Protein AF-A0A528N5V7-F1 (afdb_monomer_lite)

Structure (mmCIF, N/CA/C/O backbone):
data_AF-A0A528N5V7-F1
#
_entry.id   AF-A0A528N5V7-F1
#
loop_
_atom_site.group_PDB
_atom_site.id
_atom_site.type_symbol
_atom_site.label_atom_id
_atom_site.label_alt_id
_atom_site.label_comp_id
_atom_site.label_asym_id
_atom_site.label_entity_id
_atom_site.label_seq_id
_atom_site.pdbx_PDB_ins_code
_atom_site.Cartn_x
_atom_site.Cartn_y
_atom_site.Cartn_z
_atom_site.occupancy
_atom_site.B_iso_or_equiv
_atom_site.auth_seq_id
_atom_site.auth_comp_id
_atom_site.auth_asym_id
_atom_site.auth_atom_id
_atom_site.pdbx_PDB_model_num
ATOM 1 N N . MET A 1 1 ? 36.084 26.551 -28.749 1.00 45.34 1 MET A N 1
ATOM 2 C CA . MET A 1 1 ? 35.728 25.981 -30.065 1.00 45.34 1 MET A CA 1
ATOM 3 C C . MET A 1 1 ? 34.464 25.150 -29.878 1.00 45.34 1 MET A C 1
ATOM 5 O O . MET A 1 1 ? 34.555 23.994 -29.495 1.00 45.34 1 MET A O 1
ATOM 9 N N . SER A 1 2 ? 33.291 25.784 -29.982 1.00 51.06 2 SER A N 1
ATOM 10 C CA . SER A 1 2 ? 31.999 25.106 -29.808 1.00 51.06 2 SER A CA 1
ATOM 11 C C . SER A 1 2 ? 31.729 24.294 -31.070 1.00 51.06 2 SER A C 1
ATOM 13 O O . SER A 1 2 ? 31.568 24.873 -32.143 1.00 51.06 2 SER A O 1
ATOM 15 N N . ALA A 1 3 ? 31.775 22.966 -30.973 1.00 58.41 3 ALA A N 1
ATOM 16 C CA . ALA A 1 3 ? 31.352 22.112 -32.071 1.00 58.41 3 ALA A CA 1
ATOM 17 C C . ALA A 1 3 ? 29.861 22.379 -32.308 1.00 58.41 3 ALA A C 1
ATOM 19 O O . ALA A 1 3 ? 29.036 22.099 -31.438 1.00 58.41 3 ALA A O 1
ATOM 20 N N . ALA A 1 4 ? 29.523 22.966 -33.457 1.00 60.94 4 ALA A N 1
ATOM 21 C CA . ALA A 1 4 ? 28.140 23.147 -33.864 1.00 60.94 4 ALA A CA 1
ATOM 22 C C . ALA A 1 4 ? 27.445 21.781 -33.811 1.00 60.94 4 ALA A C 1
ATOM 24 O O . ALA A 1 4 ? 27.847 20.848 -34.509 1.00 60.94 4 ALA A O 1
ATOM 25 N N . VAL A 1 5 ? 26.436 21.644 -32.948 1.00 67.94 5 VAL A N 1
ATOM 26 C CA . VAL A 1 5 ? 25.594 20.448 -32.896 1.00 67.94 5 VAL A CA 1
ATOM 27 C C . VAL A 1 5 ? 24.924 20.336 -34.260 1.00 67.94 5 VAL A C 1
ATOM 29 O O . VAL A 1 5 ? 24.005 21.091 -34.571 1.00 67.94 5 VAL A O 1
ATOM 32 N N . LYS A 1 6 ? 25.430 19.438 -35.110 1.00 72.94 6 LYS A N 1
ATOM 33 C CA . LYS A 1 6 ? 24.828 19.152 -36.410 1.00 72.94 6 LYS A CA 1
ATOM 34 C C . LYS A 1 6 ? 23.397 18.684 -36.148 1.00 72.94 6 LYS A C 1
ATOM 36 O O . LYS A 1 6 ? 23.203 17.696 -35.436 1.00 72.94 6 LYS A O 1
ATOM 41 N N . ALA A 1 7 ? 22.413 19.410 -36.678 1.00 75.44 7 ALA A N 1
ATOM 42 C CA . ALA A 1 7 ? 21.025 18.971 -36.638 1.00 75.44 7 ALA A CA 1
ATOM 43 C C . ALA A 1 7 ? 20.957 17.570 -37.266 1.00 75.44 7 ALA A C 1
ATOM 45 O O . ALA A 1 7 ? 21.454 17.371 -38.378 1.00 75.44 7 ALA A O 1
ATOM 46 N N . ARG A 1 8 ? 20.436 16.590 -36.519 1.00 80.62 8 ARG A N 1
ATOM 47 C CA . ARG A 1 8 ? 20.290 15.218 -37.021 1.00 80.62 8 ARG A CA 1
ATOM 48 C C . ARG A 1 8 ? 19.249 15.201 -38.132 1.00 80.62 8 ARG A C 1
ATOM 50 O O . ARG A 1 8 ? 18.329 16.014 -38.158 1.00 80.62 8 ARG A O 1
ATOM 57 N N . SER A 1 9 ? 19.401 14.275 -39.061 1.00 86.56 9 SER A N 1
ATOM 58 C CA . SER A 1 9 ? 18.370 13.980 -40.048 1.00 86.56 9 SER A CA 1
ATOM 59 C C . SER A 1 9 ? 17.147 13.332 -39.375 1.00 86.56 9 SER A C 1
ATOM 61 O O . SER A 1 9 ? 17.284 12.697 -38.324 1.00 86.56 9 SER A O 1
ATOM 63 N N . PRO A 1 10 ? 15.943 13.447 -39.965 1.00 87.44 10 PRO A N 1
ATOM 64 C CA . PRO A 1 10 ? 14.741 12.775 -39.463 1.00 87.44 10 PRO A CA 1
ATOM 65 C C . PRO A 1 10 ? 14.923 11.265 -39.237 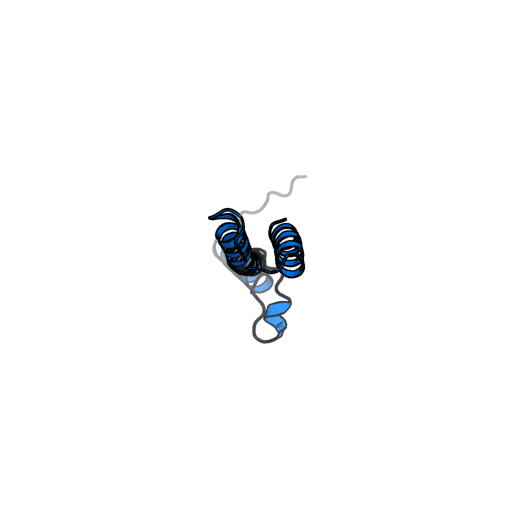1.00 87.44 10 PRO A C 1
ATOM 67 O O . PRO A 1 10 ? 14.393 10.721 -38.271 1.00 87.44 10 PRO A O 1
ATOM 70 N N . GLU A 1 11 ? 15.711 10.600 -40.085 1.00 89.19 11 GLU A N 1
ATOM 71 C CA . GLU A 1 11 ? 16.029 9.172 -39.962 1.00 89.19 11 GLU A CA 1
ATOM 72 C C . GLU A 1 11 ? 16.920 8.877 -38.745 1.00 89.19 11 GLU A C 1
ATOM 74 O O . GLU A 1 11 ? 16.662 7.943 -37.987 1.00 89.19 11 GLU A O 1
ATOM 79 N N . GLU A 1 12 ? 17.932 9.712 -38.488 1.00 89.38 12 GLU A N 1
ATOM 80 C CA . GLU A 1 12 ? 18.789 9.580 -37.302 1.00 89.38 12 GLU A CA 1
ATOM 81 C C . GLU A 1 12 ? 18.009 9.811 -35.999 1.00 89.38 12 GLU A C 1
ATOM 83 O O . GLU A 1 12 ? 18.298 9.158 -34.994 1.00 89.38 12 GLU A O 1
ATOM 88 N N . TYR A 1 13 ? 17.014 10.708 -36.006 1.00 88.25 13 TYR A N 1
ATOM 89 C CA . TYR A 1 13 ? 16.119 10.900 -34.862 1.00 88.25 13 TYR A CA 1
ATOM 90 C C . TYR A 1 13 ? 15.269 9.657 -34.589 1.00 88.25 13 TYR A C 1
ATOM 92 O O . TYR A 1 13 ? 15.238 9.194 -33.449 1.00 88.25 13 TYR A O 1
ATOM 100 N N . LYS A 1 14 ? 14.645 9.075 -35.621 1.00 92.06 14 LYS A N 1
ATOM 101 C CA . LYS A 1 14 ? 13.861 7.836 -35.485 1.00 92.06 14 LYS A CA 1
ATOM 102 C C . LYS A 1 14 ? 14.711 6.676 -34.972 1.00 92.06 14 LYS A C 1
ATOM 104 O O . LYS A 1 14 ? 14.336 6.027 -34.002 1.00 92.06 14 LYS A O 1
ATOM 109 N N . ALA A 1 15 ? 15.897 6.465 -35.545 1.00 91.50 15 ALA A N 1
ATOM 110 C CA . ALA A 1 15 ? 16.795 5.391 -35.120 1.00 91.50 15 ALA A CA 1
ATOM 111 C C . ALA A 1 15 ? 17.240 5.542 -33.653 1.00 91.50 15 ALA A C 1
ATOM 113 O O . ALA A 1 15 ? 17.423 4.564 -32.926 1.00 91.50 15 ALA A O 1
ATOM 114 N N . GLN A 1 16 ? 17.421 6.776 -33.180 1.00 90.88 16 GLN A N 1
ATOM 115 C CA . GLN A 1 16 ? 17.734 7.034 -31.775 1.00 90.88 16 GLN A CA 1
ATOM 116 C C . GLN A 1 16 ? 16.542 6.819 -30.860 1.00 90.88 16 GLN A C 1
ATOM 118 O O . GLN A 1 16 ? 16.714 6.253 -29.782 1.00 90.88 16 GLN A O 1
ATOM 123 N N . GLU A 1 17 ? 15.358 7.245 -31.283 1.00 90.62 17 GLU A N 1
ATOM 124 C CA . GLU A 1 17 ? 14.118 6.994 -30.563 1.00 90.62 17 GLU A CA 1
ATOM 125 C C . GLU A 1 17 ? 13.882 5.489 -30.386 1.00 90.62 17 GLU A C 1
ATOM 127 O O . GLU A 1 17 ? 13.626 5.037 -29.272 1.00 90.62 17 GLU A O 1
ATOM 132 N N . GLU A 1 18 ? 14.055 4.697 -31.444 1.00 92.75 18 GLU A N 1
ATOM 133 C CA . GLU A 1 18 ? 13.946 3.237 -31.393 1.00 92.75 18 GLU A CA 1
ATOM 134 C C . GLU A 1 18 ? 14.965 2.618 -30.432 1.00 92.75 18 GLU A C 1
ATOM 136 O O . GLU A 1 18 ? 14.603 1.785 -29.600 1.00 92.75 18 GLU A O 1
ATOM 141 N N . ARG A 1 19 ? 16.228 3.067 -30.473 1.00 91.38 19 ARG A N 1
ATOM 142 C CA . ARG A 1 19 ? 17.259 2.610 -29.528 1.00 91.38 19 ARG A CA 1
ATOM 143 C C . ARG A 1 19 ? 16.900 2.934 -28.081 1.00 91.38 19 ARG A C 1
ATOM 145 O O . ARG A 1 19 ? 17.088 2.087 -27.212 1.00 91.38 19 ARG A O 1
ATOM 152 N N . LEU A 1 20 ? 16.390 4.137 -27.815 1.00 90.50 20 LEU A N 1
ATOM 153 C CA . LEU A 1 20 ? 15.946 4.525 -26.476 1.00 90.50 20 LEU A CA 1
ATOM 154 C C . LEU A 1 20 ? 14.767 3.654 -26.028 1.00 90.50 20 LEU A C 1
ATOM 156 O O . LEU A 1 20 ? 14.808 3.096 -24.936 1.00 90.50 20 LEU A O 1
ATOM 160 N N . ARG A 1 21 ? 13.760 3.462 -26.886 1.00 88.25 21 ARG A N 1
ATOM 161 C CA . ARG A 1 21 ? 12.606 2.598 -26.597 1.00 88.25 21 ARG A CA 1
ATOM 162 C C . ARG A 1 21 ? 13.018 1.149 -26.329 1.00 88.25 21 ARG A C 1
ATOM 164 O O . ARG A 1 21 ? 12.462 0.537 -25.428 1.00 88.25 21 ARG A O 1
ATOM 171 N N . ALA A 1 22 ? 13.998 0.615 -27.059 1.00 88.31 22 ALA A N 1
ATOM 172 C CA . ALA A 1 22 ? 14.494 -0.746 -26.861 1.00 88.31 22 ALA A CA 1
ATOM 173 C C . ALA A 1 22 ? 15.221 -0.921 -25.516 1.00 88.31 22 ALA A C 1
ATOM 175 O O . ALA A 1 22 ? 15.037 -1.934 -24.848 1.00 88.31 22 ALA A O 1
ATOM 176 N N . VAL A 1 23 ? 16.017 0.070 -25.096 1.00 86.69 23 VAL A N 1
ATOM 177 C CA . VAL A 1 23 ? 16.724 0.044 -23.800 1.00 86.69 23 VAL A CA 1
ATOM 178 C C . VAL A 1 23 ? 15.752 0.161 -22.624 1.00 86.69 23 VAL A C 1
ATOM 180 O O . VAL A 1 23 ? 15.949 -0.490 -21.602 1.00 86.69 23 VAL A O 1
ATOM 183 N N . TRP A 1 24 ? 14.693 0.959 -22.777 1.00 85.12 24 TRP A N 1
ATOM 184 C CA . TRP A 1 24 ? 13.652 1.160 -21.762 1.00 85.12 24 TRP A CA 1
ATOM 185 C C . TRP A 1 24 ? 12.458 0.206 -21.905 1.00 85.12 24 TRP A C 1
ATOM 187 O O . TRP A 1 24 ? 11.434 0.389 -21.242 1.00 85.12 24 TRP A O 1
ATOM 197 N N . ALA A 1 25 ? 12.564 -0.803 -22.770 1.00 86.50 25 ALA A N 1
ATOM 198 C CA . ALA A 1 25 ? 11.517 -1.794 -22.940 1.00 86.50 25 ALA A CA 1
ATOM 199 C C . ALA A 1 25 ? 11.357 -2.612 -21.654 1.00 86.50 25 ALA A C 1
ATOM 201 O O . ALA A 1 25 ? 12.331 -3.041 -21.032 1.00 86.50 25 ALA A O 1
ATOM 202 N N . ASN A 1 26 ? 10.107 -2.845 -21.258 1.00 87.31 26 ASN A N 1
ATOM 203 C CA . ASN A 1 26 ? 9.837 -3.592 -20.041 1.00 87.31 26 ASN A CA 1
ATOM 204 C C . ASN A 1 26 ? 10.194 -5.074 -20.231 1.00 87.31 26 ASN A C 1
ATOM 206 O O . ASN A 1 26 ? 9.826 -5.667 -21.251 1.00 87.31 26 ASN A O 1
ATOM 210 N N . PRO A 1 27 ? 10.870 -5.696 -19.252 1.00 88.69 27 PRO A N 1
ATOM 211 C CA . PRO A 1 27 ? 11.177 -7.114 -19.309 1.00 88.69 27 PRO A CA 1
ATOM 212 C C . PRO A 1 27 ? 9.896 -7.958 -19.239 1.00 88.69 27 PRO A C 1
ATOM 214 O O . PRO A 1 27 ? 8.961 -7.648 -18.501 1.00 88.69 27 PRO A O 1
ATOM 217 N N . THR A 1 28 ? 9.860 -9.050 -20.000 1.00 88.75 28 THR A N 1
ATOM 218 C CA . THR A 1 28 ? 8.723 -9.979 -20.067 1.00 88.75 28 THR A CA 1
ATOM 219 C C . THR A 1 28 ? 9.028 -11.305 -19.364 1.00 88.75 28 THR A C 1
ATOM 221 O O . THR A 1 28 ? 10.178 -11.622 -19.044 1.00 88.75 28 THR A O 1
ATOM 224 N N . GLY A 1 29 ? 7.989 -12.110 -19.121 1.00 91.12 29 GLY A N 1
ATOM 225 C CA . GLY A 1 29 ? 8.117 -13.395 -18.430 1.00 91.12 29 GLY A CA 1
ATOM 226 C C . GLY A 1 29 ? 8.520 -13.216 -16.966 1.00 91.12 29 GLY A C 1
ATOM 227 O O . GLY A 1 29 ? 8.057 -12.297 -16.297 1.00 91.12 29 GLY A O 1
ATOM 228 N N . TRP A 1 30 ? 9.413 -14.070 -16.462 1.00 91.25 30 TRP A N 1
ATOM 229 C CA . TRP A 1 30 ? 9.841 -14.022 -15.057 1.00 91.25 30 TRP A CA 1
ATOM 230 C C . TRP A 1 30 ? 10.585 -12.724 -14.692 1.00 91.25 30 TRP A C 1
ATOM 232 O O . TRP A 1 30 ? 10.521 -12.273 -13.551 1.00 91.25 30 TRP A O 1
ATOM 242 N N . ARG A 1 31 ? 11.253 -12.097 -15.672 1.00 90.06 31 ARG A N 1
ATOM 243 C CA . ARG A 1 31 ? 12.016 -10.851 -15.493 1.00 90.06 31 ARG A CA 1
ATOM 244 C C . ARG A 1 31 ? 11.123 -9.625 -15.316 1.00 90.06 31 ARG A C 1
ATOM 246 O O . ARG A 1 31 ? 11.637 -8.554 -15.028 1.00 90.06 31 ARG A O 1
ATOM 253 N N . TYR A 1 32 ? 9.806 -9.757 -15.464 1.00 90.31 32 TYR A N 1
ATOM 254 C CA . TYR A 1 32 ? 8.857 -8.672 -15.215 1.00 90.31 32 TYR A CA 1
ATOM 255 C C . TYR A 1 32 ? 9.073 -8.004 -13.849 1.00 90.31 32 TYR A C 1
ATOM 257 O O . TYR A 1 32 ? 9.101 -6.780 -13.751 1.00 90.31 32 TYR A O 1
ATOM 265 N N . TRP A 1 33 ? 9.335 -8.803 -12.814 1.00 89.19 33 TRP A N 1
ATOM 266 C CA . TRP A 1 33 ? 9.581 -8.322 -11.452 1.00 89.19 33 TRP A CA 1
ATOM 267 C C . TRP A 1 33 ? 10.879 -7.525 -11.294 1.00 89.19 33 TRP A C 1
ATOM 269 O O . TRP A 1 33 ? 11.051 -6.829 -10.300 1.00 89.19 33 TRP A O 1
ATOM 279 N N . THR A 1 34 ? 11.786 -7.589 -12.272 1.00 90.44 34 THR A N 1
ATOM 280 C CA . THR A 1 34 ? 13.019 -6.791 -12.296 1.00 90.44 34 THR A CA 1
ATOM 281 C C . THR A 1 34 ? 12.851 -5.498 -13.097 1.00 90.44 34 THR A C 1
ATOM 283 O O . THR A 1 34 ? 13.846 -4.906 -13.514 1.00 90.44 34 THR A O 1
ATOM 286 N N . SER A 1 35 ? 11.615 -5.092 -13.405 1.00 90.38 35 SER A N 1
ATOM 287 C CA . SER A 1 35 ? 11.346 -3.849 -14.122 1.00 90.38 35 SER A CA 1
ATOM 288 C C . SER A 1 35 ? 11.784 -2.634 -13.308 1.00 90.38 35 SER A C 1
ATOM 290 O O . SER A 1 35 ? 11.476 -2.517 -12.125 1.00 90.38 35 SER A O 1
ATOM 292 N N . VAL A 1 36 ? 12.488 -1.714 -13.967 1.00 89.81 36 VAL A N 1
ATOM 293 C CA . VAL A 1 36 ? 12.940 -0.433 -13.395 1.00 89.81 36 VAL A CA 1
ATOM 294 C C . VAL A 1 36 ? 12.091 0.746 -13.877 1.00 89.81 36 VAL A C 1
ATOM 296 O O . VAL A 1 36 ? 12.379 1.899 -13.565 1.00 89.81 36 VAL A O 1
ATOM 299 N N . ASN A 1 37 ? 11.052 0.473 -14.669 1.00 90.38 37 ASN A N 1
ATOM 300 C CA . ASN A 1 37 ? 10.186 1.501 -15.221 1.00 90.38 37 ASN A CA 1
ATOM 301 C C . ASN A 1 37 ? 9.263 2.058 -14.127 1.00 90.38 37 ASN A C 1
ATOM 303 O O . ASN A 1 37 ? 8.429 1.338 -13.571 1.00 90.38 37 ASN A O 1
ATOM 307 N N . ASN A 1 38 ? 9.377 3.358 -13.854 1.00 91.25 38 ASN A N 1
ATOM 308 C CA . ASN A 1 38 ? 8.605 4.056 -12.827 1.00 91.25 38 ASN A CA 1
ATOM 309 C C . ASN A 1 38 ? 7.089 3.981 -13.057 1.00 91.25 38 ASN A C 1
ATOM 311 O O . ASN A 1 38 ? 6.332 4.026 -12.093 1.00 91.25 38 ASN A O 1
ATOM 315 N N . TYR A 1 39 ? 6.639 3.829 -14.304 1.00 91.31 39 TYR A N 1
ATOM 316 C CA . TYR A 1 39 ? 5.225 3.620 -14.604 1.00 91.31 39 TYR A CA 1
ATOM 317 C C . TYR A 1 39 ? 4.725 2.267 -14.076 1.00 91.31 39 TYR A C 1
ATOM 319 O O . TYR A 1 39 ? 3.694 2.206 -13.413 1.00 91.31 39 TYR A O 1
ATOM 327 N N . GLN A 1 40 ? 5.470 1.180 -14.315 1.00 91.69 40 GLN A N 1
ATOM 328 C CA . GLN A 1 40 ? 5.097 -0.150 -13.814 1.00 91.69 40 GLN A CA 1
ATOM 329 C C . GLN A 1 40 ? 5.198 -0.234 -12.294 1.00 91.69 40 GLN A C 1
ATOM 331 O O . GLN A 1 40 ? 4.268 -0.709 -11.650 1.00 91.69 40 GLN A O 1
ATOM 336 N N . ILE A 1 41 ? 6.289 0.282 -11.725 1.00 93.50 41 ILE A N 1
ATOM 337 C CA . ILE A 1 41 ? 6.471 0.332 -10.272 1.00 93.50 41 ILE A CA 1
ATOM 338 C C . ILE A 1 41 ? 5.347 1.161 -9.639 1.00 93.50 41 ILE A C 1
ATOM 340 O O . ILE A 1 41 ? 4.730 0.723 -8.672 1.00 93.50 41 ILE A O 1
ATOM 344 N N . GLY A 1 42 ? 5.011 2.314 -10.224 1.00 95.94 42 GLY A N 1
ATOM 345 C CA . GLY A 1 42 ? 3.896 3.145 -9.776 1.00 95.94 42 GLY A CA 1
ATOM 346 C C . GLY A 1 42 ? 2.561 2.399 -9.780 1.00 95.94 42 GLY A C 1
ATOM 347 O O . GLY A 1 42 ? 1.808 2.502 -8.816 1.00 95.94 42 GLY A O 1
ATOM 348 N N . LEU A 1 43 ? 2.289 1.586 -10.807 1.00 95.81 43 LEU A N 1
ATOM 349 C CA . LEU A 1 43 ? 1.098 0.733 -10.838 1.00 95.81 43 LEU A CA 1
ATOM 350 C C . LEU A 1 43 ? 1.112 -0.336 -9.741 1.00 95.81 43 LEU A C 1
ATOM 352 O O . LEU A 1 43 ? 0.072 -0.568 -9.128 1.00 95.81 43 LEU A O 1
ATOM 356 N N . TRP A 1 44 ? 2.252 -0.972 -9.462 1.00 95.81 44 TRP A N 1
ATOM 357 C CA . TRP A 1 44 ? 2.360 -1.959 -8.380 1.00 95.81 44 TRP A CA 1
ATOM 358 C C . TRP A 1 44 ? 2.086 -1.332 -7.017 1.00 95.81 44 TRP A C 1
ATOM 360 O O . TRP A 1 44 ? 1.241 -1.832 -6.275 1.00 95.81 44 TRP A O 1
ATOM 370 N N . TYR A 1 45 ? 2.744 -0.210 -6.716 1.00 96.94 45 TYR A N 1
ATOM 371 C CA . TYR A 1 45 ? 2.539 0.521 -5.467 1.00 96.94 45 TYR A CA 1
ATOM 372 C C . TYR A 1 45 ? 1.110 1.046 -5.349 1.00 96.94 45 TYR A C 1
ATOM 374 O O . TYR A 1 45 ? 0.487 0.863 -4.310 1.00 96.94 45 TYR A O 1
ATOM 382 N N . GLY A 1 46 ? 0.561 1.635 -6.414 1.00 97.31 46 GLY A N 1
ATOM 383 C CA . GLY A 1 46 ? -0.819 2.120 -6.427 1.00 97.31 46 GLY A CA 1
ATOM 384 C C . GLY A 1 46 ? -1.833 0.999 -6.198 1.00 97.31 46 GLY A C 1
ATOM 385 O O . GLY A 1 46 ? -2.753 1.153 -5.398 1.00 97.31 46 GLY A O 1
ATOM 386 N N . SER A 1 47 ? -1.633 -0.157 -6.835 1.00 97.62 47 SER A N 1
ATOM 387 C CA . SER A 1 47 ? -2.503 -1.327 -6.657 1.00 97.62 47 SER A CA 1
ATOM 388 C C . SER A 1 47 ? -2.410 -1.893 -5.238 1.00 97.62 47 SER A C 1
ATOM 390 O O . SER A 1 47 ? -3.436 -2.183 -4.625 1.00 97.62 47 SER A O 1
ATOM 392 N N . ALA A 1 48 ? -1.196 -2.014 -4.691 1.00 96.62 48 ALA A N 1
ATOM 393 C CA . ALA A 1 48 ? -0.980 -2.477 -3.323 1.00 96.62 48 ALA A CA 1
ATOM 394 C C . ALA A 1 48 ? -1.592 -1.509 -2.299 1.00 96.62 48 ALA A C 1
ATOM 396 O O . ALA A 1 48 ? -2.347 -1.940 -1.430 1.00 96.62 48 ALA A O 1
ATOM 397 N N . ALA A 1 49 ? -1.339 -0.205 -2.438 1.00 97.25 49 ALA A N 1
ATOM 398 C CA . ALA A 1 49 ? -1.908 0.824 -1.574 1.00 97.25 49 ALA A CA 1
ATOM 399 C C . ALA A 1 49 ? -3.441 0.815 -1.619 1.00 97.25 49 ALA A C 1
ATOM 401 O O . ALA A 1 49 ? -4.083 0.894 -0.577 1.00 97.25 49 ALA A O 1
ATOM 402 N N . PHE A 1 50 ? -4.042 0.648 -2.801 1.00 97.69 50 PHE A N 1
ATOM 403 C CA . PHE A 1 50 ? -5.493 0.528 -2.931 1.00 97.69 50 PHE A CA 1
ATOM 404 C C . PHE A 1 50 ? -6.041 -0.734 -2.244 1.00 97.69 50 PHE A C 1
ATOM 406 O O . PHE A 1 50 ? -7.057 -0.668 -1.556 1.00 97.69 50 PHE A O 1
ATOM 413 N N . ALA A 1 51 ? -5.359 -1.877 -2.361 1.00 98.00 51 ALA A N 1
ATOM 414 C CA . ALA A 1 51 ? -5.758 -3.097 -1.660 1.00 98.00 51 ALA A CA 1
ATOM 415 C C . ALA A 1 51 ? -5.689 -2.932 -0.130 1.00 98.00 51 ALA A C 1
ATOM 417 O O . ALA A 1 51 ? -6.637 -3.286 0.576 1.00 98.00 51 ALA A O 1
ATOM 418 N N . PHE A 1 52 ? -4.607 -2.341 0.383 1.00 97.50 52 PHE A N 1
ATOM 419 C CA . PHE A 1 52 ? -4.451 -2.054 1.810 1.00 97.50 52 PHE A CA 1
ATOM 420 C C . PHE A 1 52 ? -5.4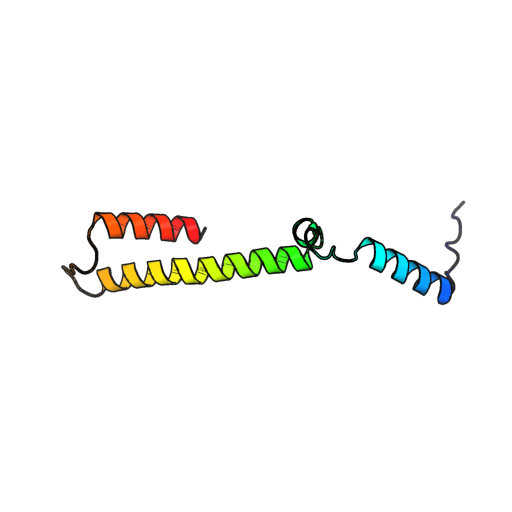27 -0.979 2.313 1.00 97.50 52 PHE A C 1
ATOM 422 O O . PHE A 1 52 ? -5.937 -1.110 3.424 1.00 97.50 52 PHE A O 1
ATOM 429 N N . MET A 1 53 ? -5.770 0.013 1.484 1.00 97.38 53 MET A N 1
ATOM 430 C CA . MET A 1 53 ? -6.843 0.983 1.740 1.00 97.38 53 MET A CA 1
ATOM 431 C C . MET A 1 53 ? -8.178 0.279 1.992 1.00 97.38 53 MET A C 1
ATOM 433 O O . MET A 1 53 ? -8.839 0.549 2.993 1.00 97.38 53 MET A O 1
ATOM 437 N N . LEU A 1 54 ? -8.566 -0.660 1.125 1.00 98.12 54 LEU A N 1
ATOM 438 C CA . LEU A 1 54 ? -9.804 -1.420 1.310 1.00 98.12 54 LEU A CA 1
ATOM 439 C C . LEU A 1 54 ? -9.750 -2.289 2.572 1.00 98.12 54 LEU A C 1
ATOM 441 O O . LEU A 1 54 ? -10.706 -2.303 3.346 1.00 98.12 54 LEU A O 1
ATOM 445 N N . PHE A 1 55 ? -8.628 -2.970 2.813 1.00 97.88 55 PHE A N 1
ATOM 446 C CA . PHE A 1 55 ? -8.440 -3.797 4.004 1.00 97.88 55 PHE A CA 1
ATOM 447 C C . PHE A 1 55 ? -8.557 -2.988 5.304 1.00 97.88 55 PHE A C 1
ATOM 449 O O . PHE A 1 55 ? -9.351 -3.327 6.182 1.00 97.88 55 PHE A O 1
ATOM 456 N N . ALA A 1 56 ? -7.823 -1.882 5.425 1.00 97.44 56 ALA A N 1
ATOM 457 C CA . ALA A 1 56 ? -7.904 -1.032 6.606 1.00 97.44 56 ALA A CA 1
ATOM 458 C C . ALA A 1 56 ? -9.254 -0.314 6.711 1.00 97.44 56 ALA A C 1
ATOM 460 O O . ALA A 1 56 ? -9.711 -0.058 7.823 1.00 97.44 56 ALA A O 1
ATOM 461 N N . GLY A 1 57 ? -9.912 -0.028 5.583 1.00 97.06 57 GLY A N 1
ATOM 462 C CA . GLY A 1 57 ? -11.286 0.462 5.542 1.00 97.06 57 GLY A CA 1
ATOM 463 C C . GLY A 1 57 ? -12.264 -0.523 6.184 1.00 97.06 57 GLY A C 1
ATOM 464 O O . GLY A 1 57 ? -13.091 -0.116 6.996 1.00 97.06 57 GLY A O 1
ATOM 465 N N . VAL A 1 58 ? -12.125 -1.825 5.917 1.00 97.94 58 VAL A N 1
ATOM 466 C CA . VAL A 1 58 ? -12.917 -2.863 6.599 1.00 97.94 58 VAL A CA 1
ATOM 467 C C . VAL A 1 58 ? -12.637 -2.868 8.103 1.00 97.94 58 VAL A C 1
ATOM 469 O O . VAL A 1 58 ? -13.584 -2.853 8.886 1.00 97.94 58 VAL A O 1
ATOM 472 N N . LEU A 1 59 ? -11.368 -2.810 8.527 1.00 97.44 59 LEU A N 1
ATOM 473 C CA . LEU A 1 59 ? -11.025 -2.710 9.954 1.00 97.44 59 LEU A CA 1
ATOM 474 C C . LEU A 1 59 ? -11.647 -1.465 10.609 1.00 97.44 59 LEU A C 1
ATOM 476 O O . LEU A 1 59 ? -12.190 -1.549 11.710 1.00 97.44 59 LEU A O 1
ATOM 480 N N . ALA A 1 60 ? -11.636 -0.325 9.914 1.00 97.44 60 ALA A N 1
ATOM 481 C CA . ALA A 1 60 ? -12.272 0.902 10.380 1.00 97.44 60 ALA A CA 1
ATOM 482 C C . ALA A 1 60 ? -13.784 0.732 10.557 1.00 97.44 60 ALA A C 1
ATOM 484 O O . ALA A 1 60 ? -14.335 1.162 11.570 1.00 97.44 60 ALA A O 1
ATOM 485 N N . LEU A 1 61 ? -14.455 0.079 9.605 1.00 97.50 61 LEU A N 1
ATOM 486 C CA . LEU A 1 61 ? -15.886 -0.205 9.697 1.00 97.50 61 LEU A CA 1
ATOM 487 C C . LEU A 1 61 ? -16.206 -1.141 10.868 1.00 97.50 61 LEU A C 1
ATOM 489 O O . LEU A 1 61 ? -17.163 -0.880 11.588 1.00 97.50 61 LEU A O 1
ATOM 493 N N . LEU A 1 62 ? -15.389 -2.168 11.121 1.00 96.56 62 LEU A N 1
ATOM 494 C CA . LEU A 1 62 ? -15.560 -3.056 12.278 1.00 96.56 62 LEU A CA 1
ATOM 495 C C . LEU A 1 62 ? -15.464 -2.292 13.606 1.00 96.56 62 LEU A C 1
ATOM 497 O O . LEU A 1 62 ? -16.327 -2.447 14.469 1.00 96.56 62 LEU A O 1
ATOM 501 N N . MET A 1 63 ? -14.469 -1.412 13.752 1.00 96.44 63 MET A N 1
ATOM 502 C CA . MET A 1 63 ? -14.351 -0.558 14.940 1.00 96.44 63 MET A CA 1
ATOM 503 C C . MET A 1 63 ? -15.546 0.390 15.087 1.00 96.44 63 MET A C 1
ATOM 505 O O . MET A 1 63 ? -16.046 0.597 16.192 1.00 96.44 63 MET A O 1
ATOM 509 N N . ARG A 1 64 ? -16.033 0.959 13.977 1.00 96.88 64 ARG A N 1
ATOM 510 C CA . ARG A 1 64 ? -17.210 1.840 13.978 1.00 96.88 64 ARG A CA 1
ATOM 511 C C . ARG A 1 64 ? -18.489 1.098 14.350 1.00 96.88 64 ARG A C 1
ATOM 513 O O . ARG A 1 64 ? -19.308 1.676 15.053 1.00 96.88 64 ARG A O 1
ATOM 520 N N . LEU A 1 65 ? -18.645 -0.156 13.923 1.00 96.56 65 LEU A N 1
ATOM 521 C CA . LEU A 1 65 ? -19.765 -1.011 14.323 1.00 96.56 65 LEU A CA 1
ATOM 522 C C . LEU A 1 65 ? -19.729 -1.306 15.824 1.00 96.56 65 LEU A C 1
ATOM 524 O O . LEU A 1 65 ? -20.755 -1.171 16.485 1.00 96.56 65 LEU A O 1
ATOM 528 N N . GLN A 1 66 ? -18.554 -1.623 16.380 1.00 95.06 66 GLN A N 1
ATOM 529 C CA . GLN A 1 66 ? -18.400 -1.822 17.824 1.00 95.06 66 GLN A CA 1
ATOM 530 C C . GLN A 1 66 ? -18.803 -0.566 18.617 1.00 95.06 66 GLN A C 1
ATOM 532 O O . GLN A 1 66 ? -19.494 -0.675 19.621 1.00 95.06 66 GLN A O 1
ATOM 537 N N . LEU A 1 67 ? -18.449 0.629 18.138 1.00 95.75 67 LEU A N 1
ATOM 538 C CA . LEU A 1 67 ? -18.746 1.906 18.806 1.00 95.75 67 LEU A CA 1
ATOM 539 C C . LEU A 1 67 ? -20.117 2.516 18.451 1.00 95.75 67 LEU A C 1
ATOM 541 O O . LEU A 1 67 ? -20.397 3.646 18.849 1.00 95.75 67 LEU A O 1
ATOM 545 N N . ALA A 1 68 ? -20.961 1.821 17.681 1.00 96.94 68 ALA A N 1
ATOM 546 C CA . ALA A 1 68 ? -22.227 2.378 17.199 1.00 96.94 68 ALA A CA 1
ATOM 547 C C . ALA A 1 68 ? -23.258 2.609 18.319 1.00 96.94 68 ALA A C 1
ATOM 549 O O . ALA A 1 68 ? -24.071 3.528 18.227 1.00 96.94 68 ALA A O 1
ATOM 550 N N . VAL A 1 69 ? -23.221 1.785 19.369 1.00 95.12 69 VAL A N 1
ATOM 551 C CA . VAL A 1 69 ? -24.085 1.874 20.554 1.00 95.12 69 VAL A CA 1
ATOM 552 C C . VAL A 1 69 ? -23.253 1.625 21.817 1.00 95.12 69 VAL A C 1
ATOM 554 O O . VAL A 1 69 ? -22.237 0.930 21.739 1.00 95.12 69 VAL A O 1
ATOM 557 N N . PRO A 1 70 ? -23.641 2.191 22.974 1.00 93.12 70 PRO A N 1
ATOM 558 C CA . PRO A 1 70 ? -22.979 1.891 24.242 1.00 93.12 70 PRO A CA 1
ATOM 559 C C . PRO A 1 70 ? -23.140 0.409 24.618 1.00 93.12 70 PRO A C 1
ATOM 561 O O . PRO A 1 70 ? -24.128 -0.218 24.240 1.00 93.12 70 PRO A O 1
ATOM 564 N N . ASP A 1 71 ? -22.164 -0.127 25.358 1.00 90.75 71 ASP A N 1
ATOM 565 C CA . ASP A 1 71 ? -22.133 -1.509 25.875 1.00 90.75 71 ASP A CA 1
ATOM 566 C C . ASP A 1 71 ? -22.334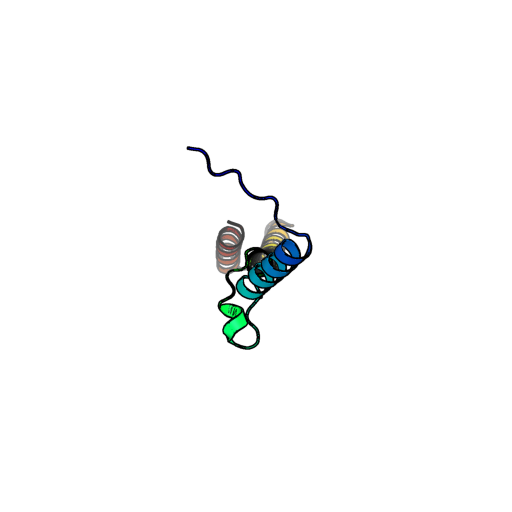 -2.609 24.812 1.00 90.75 71 ASP A C 1
ATOM 568 O O . ASP A 1 71 ? -22.904 -3.667 25.075 1.00 90.75 71 ASP A O 1
ATOM 572 N N . ASN A 1 72 ? -21.859 -2.365 23.589 1.00 92.00 72 ASN A N 1
ATOM 573 C CA . ASN A 1 72 ? -21.880 -3.352 22.513 1.00 92.00 72 ASN A CA 1
ATOM 574 C C . ASN A 1 72 ? -20.869 -4.486 22.772 1.00 92.00 72 ASN A C 1
ATOM 576 O O . ASN A 1 72 ? -19.754 -4.227 23.222 1.00 92.00 72 ASN A O 1
ATOM 580 N N . ASP A 1 73 ? -21.215 -5.720 22.410 1.00 92.19 73 ASP A N 1
ATOM 581 C CA . ASP A 1 73 ? -20.368 -6.917 22.580 1.00 92.19 73 ASP A CA 1
ATOM 582 C C 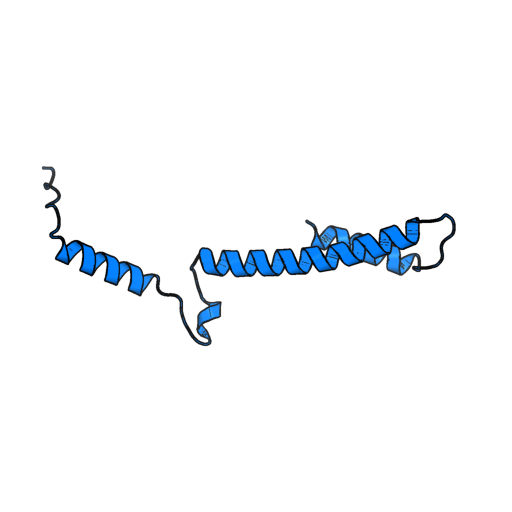. ASP A 1 73 ? -20.063 -7.602 21.232 1.00 92.19 73 ASP A C 1
ATOM 584 O O . ASP A 1 73 ? -19.901 -8.816 21.129 1.00 92.19 73 ASP A O 1
ATOM 588 N N . PHE A 1 74 ? -20.043 -6.823 20.144 1.00 93.81 74 PHE A N 1
ATOM 589 C CA . PHE A 1 74 ? -19.775 -7.336 18.799 1.00 93.81 74 PHE A CA 1
ATOM 590 C C . PHE A 1 74 ? -18.314 -7.787 18.627 1.00 93.81 74 PHE A C 1
ATOM 592 O O . PHE A 1 74 ? -18.055 -8.811 17.993 1.00 93.81 74 PHE A O 1
ATOM 599 N N . LEU A 1 75 ? -17.361 -7.040 19.192 1.00 93.38 75 LEU A N 1
ATOM 600 C CA . LEU A 1 75 ? -15.937 -7.377 19.237 1.00 93.38 75 LEU A CA 1
ATOM 601 C C . LEU A 1 75 ? -15.459 -7.471 20.684 1.00 93.38 75 LEU A C 1
ATOM 603 O O . LEU A 1 75 ? -15.712 -6.572 21.485 1.00 93.38 75 LEU A O 1
ATOM 607 N N . SER A 1 76 ? -14.660 -8.496 20.985 1.00 94.94 76 SER A N 1
ATOM 608 C CA . SER A 1 76 ? -13.949 -8.566 22.262 1.00 94.94 76 SER A C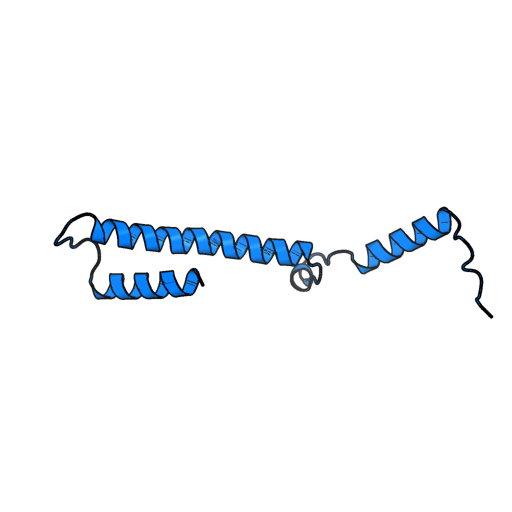A 1
ATOM 609 C C . SER A 1 76 ? -12.924 -7.433 22.386 1.00 94.94 76 SER A C 1
ATOM 611 O O . SER A 1 76 ? -12.372 -6.959 21.388 1.00 94.94 76 SER A O 1
ATOM 613 N N . ALA A 1 77 ? -12.621 -7.026 23.621 1.00 94.19 77 ALA A N 1
ATOM 614 C CA . ALA A 1 77 ? -11.645 -5.970 23.896 1.00 94.19 77 ALA A CA 1
ATOM 615 C C . ALA A 1 77 ? -10.266 -6.255 23.266 1.00 94.19 77 ALA A C 1
ATOM 617 O O . ALA A 1 77 ? -9.663 -5.364 22.667 1.00 94.19 77 ALA A O 1
ATOM 618 N N . ASP A 1 78 ? -9.790 -7.502 23.332 1.00 96.12 78 ASP A N 1
ATOM 619 C CA . ASP A 1 78 ? -8.508 -7.893 22.736 1.00 96.12 78 ASP A CA 1
ATOM 620 C C . ASP A 1 78 ? -8.515 -7.751 21.213 1.00 96.12 78 ASP A C 1
ATOM 622 O O . ASP A 1 78 ? -7.566 -7.216 20.634 1.00 96.12 78 ASP A O 1
ATOM 626 N N . PHE A 1 79 ? -9.591 -8.190 20.553 1.00 95.25 79 PHE A N 1
ATOM 627 C CA . PHE A 1 79 ? -9.701 -8.087 19.102 1.00 95.25 79 PHE A CA 1
ATOM 628 C C . PHE A 1 79 ? -9.856 -6.633 18.648 1.00 95.25 79 PHE A C 1
ATOM 630 O O . PHE A 1 79 ? -9.234 -6.235 17.665 1.00 95.25 79 PHE A O 1
ATOM 637 N N . PHE A 1 80 ? -10.621 -5.818 19.381 1.00 96.62 80 PHE A N 1
ATOM 638 C CA . PHE A 1 80 ? -10.742 -4.386 19.107 1.00 96.62 80 PHE A CA 1
ATOM 639 C C . PHE A 1 80 ? -9.377 -3.688 19.166 1.00 96.62 80 PHE A C 1
ATOM 641 O O . PHE A 1 80 ? -9.017 -2.961 18.239 1.00 96.62 80 PHE A O 1
ATOM 648 N N . ASN A 1 81 ? -8.584 -3.959 20.208 1.00 96.38 81 ASN A N 1
ATOM 649 C CA . ASN A 1 81 ? -7.247 -3.383 20.358 1.00 96.38 81 ASN A CA 1
ATOM 650 C C . ASN A 1 81 ? -6.306 -3.809 19.219 1.00 96.38 81 ASN A C 1
ATOM 652 O O . ASN A 1 81 ? -5.599 -2.973 18.658 1.00 96.38 81 ASN A O 1
ATOM 656 N N . GLN A 1 82 ? -6.337 -5.085 18.818 1.00 96.81 82 GLN A N 1
ATOM 657 C CA . GLN A 1 82 ? -5.547 -5.579 17.684 1.00 96.81 82 GLN A CA 1
ATOM 658 C C . GLN A 1 82 ? -5.971 -4.935 16.360 1.00 96.81 82 GLN A C 1
ATOM 660 O O . GLN A 1 82 ? -5.119 -4.482 15.593 1.00 96.81 82 GLN A O 1
ATOM 665 N N . ALA A 1 83 ? -7.279 -4.859 16.098 1.00 96.88 83 ALA A N 1
ATOM 666 C CA . ALA A 1 83 ? -7.822 -4.238 14.896 1.00 96.88 83 ALA A CA 1
ATOM 667 C C . ALA A 1 83 ? -7.463 -2.747 14.820 1.00 96.88 83 ALA A C 1
ATOM 669 O O . ALA A 1 83 ? -7.097 -2.268 13.747 1.00 96.88 83 ALA A O 1
ATOM 670 N N . PHE A 1 84 ? -7.502 -2.033 15.950 1.00 96.00 84 PHE A N 1
ATOM 671 C CA . PHE A 1 84 ? -7.102 -0.630 16.041 1.00 96.00 84 PHE A CA 1
ATOM 672 C C . PHE A 1 84 ? -5.624 -0.427 15.698 1.00 96.00 84 PHE A C 1
ATOM 674 O O . PHE A 1 84 ? -5.298 0.403 14.846 1.00 96.00 84 PHE A O 1
ATOM 681 N N . THR A 1 85 ? -4.726 -1.213 16.301 1.00 96.94 85 THR A N 1
ATOM 682 C CA . THR A 1 85 ? -3.291 -1.135 15.999 1.00 96.94 85 THR A CA 1
ATOM 683 C C . THR A 1 85 ? -3.010 -1.476 14.538 1.00 96.94 85 THR A C 1
ATOM 685 O O . THR A 1 85 ? -2.300 -0.729 13.866 1.00 96.94 85 THR A O 1
ATOM 688 N N . LEU A 1 86 ? -3.605 -2.554 14.016 1.00 97.25 86 LEU A N 1
ATOM 689 C CA . LEU A 1 86 ? -3.391 -2.976 12.633 1.00 97.25 86 LEU A CA 1
ATOM 690 C C . LEU A 1 86 ? -3.932 -1.951 11.628 1.00 97.25 86 LEU A C 1
ATOM 692 O O . LEU A 1 86 ? -3.254 -1.648 10.650 1.00 97.25 86 LEU A O 1
ATOM 696 N N . HIS A 1 87 ? -5.113 -1.377 11.879 1.00 97.44 87 HIS A N 1
ATOM 697 C CA . HIS A 1 87 ? -5.663 -0.297 11.059 1.00 97.44 87 HIS A CA 1
ATOM 698 C C . HIS A 1 87 ? -4.697 0.893 10.995 1.00 97.44 87 HIS A C 1
ATOM 700 O O . HIS A 1 87 ? -4.397 1.375 9.904 1.00 97.44 87 HIS A O 1
ATOM 706 N N . GLY A 1 88 ? -4.171 1.324 12.147 1.00 94.94 88 GLY A N 1
ATOM 707 C CA . GLY A 1 88 ? -3.206 2.420 12.219 1.00 94.94 88 GLY A CA 1
ATOM 708 C C . GLY A 1 88 ? -1.916 2.132 11.447 1.00 94.94 88 GLY A C 1
ATOM 709 O O . GLY A 1 88 ? -1.464 2.979 10.686 1.00 94.94 88 GLY A O 1
ATOM 710 N N . THR A 1 89 ? -1.345 0.932 11.588 1.00 96.25 89 THR A N 1
ATOM 711 C CA . THR A 1 89 ? -0.108 0.554 10.884 1.00 96.25 89 THR A CA 1
ATOM 712 C C . THR A 1 89 ? -0.293 0.431 9.373 1.00 96.25 89 THR A C 1
ATOM 714 O O . THR A 1 89 ? 0.624 0.755 8.632 1.00 96.25 89 THR A O 1
ATOM 717 N N . VAL A 1 90 ? -1.453 -0.030 8.900 1.00 96.31 90 VAL A N 1
ATOM 718 C CA . VAL A 1 90 ? -1.703 -0.208 7.460 1.00 96.31 90 VAL A CA 1
ATOM 719 C C . VAL A 1 90 ? -2.028 1.117 6.751 1.00 96.31 90 VAL A C 1
ATOM 721 O O . VAL A 1 90 ? -1.869 1.205 5.535 1.00 96.31 90 VAL A O 1
ATOM 724 N N . MET A 1 91 ? -2.497 2.140 7.478 1.00 94.06 91 MET A N 1
ATOM 725 C CA . MET A 1 91 ? -2.860 3.450 6.907 1.00 94.06 91 MET A CA 1
ATOM 726 C C . MET A 1 91 ? -1.738 4.494 6.898 1.00 94.06 91 MET A C 1
ATOM 728 O O . MET A 1 91 ? -1.908 5.524 6.245 1.00 94.06 91 MET A O 1
ATOM 732 N N . MET A 1 92 ? -0.639 4.256 7.614 1.00 87.94 92 MET A N 1
ATOM 733 C CA . MET A 1 92 ? 0.551 5.120 7.620 1.00 87.94 92 MET A CA 1
ATOM 734 C C . MET A 1 92 ? 1.509 4.750 6.490 1.00 87.94 92 MET A C 1
ATOM 736 O O . MET A 1 92 ? 2.023 5.687 5.841 1.00 87.94 92 MET A O 1
#

Foldseek 3Di:
DDDPP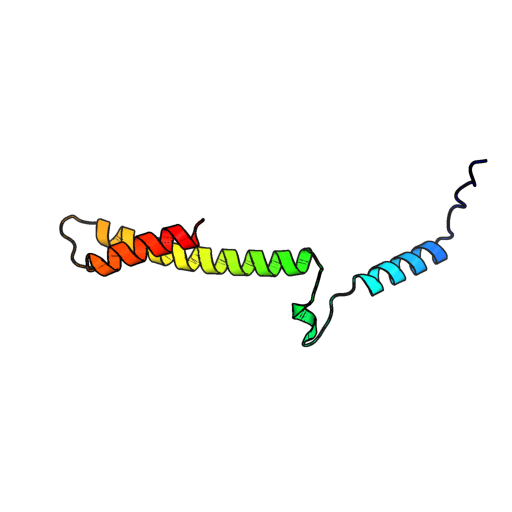PDDDPVVVVVVVVVVCVVQPQDDDPCNVVHPDPVVVVVVVVVVLVVLVVVLVVLVVQLCVQVVDPPRPSDDPVVNVVSVVSSVVSND

Sequence (92 aa):
MSAAVKARSPEEYKAQEERLRAVWANPTGWRYWTSVNNYQIGLWYGSAAFAFMLFAGVLALLMRLQLAVPDNDFLSADFFNQAFTLHGTVMM

Secondary structure (DSSP, 8-state):
-----PPPPHHHHHHHHHHHHHHTPPP-GGGGGG---HHHHHHHHHHHHHHHHHHHHHHHHHHHHHTTSTT--SS-HHHHHHHHHHHHHHH-

pLDDT: mean 90.95, std 9.6, range [45.34, 98.12]

Radius of gyration: 26.16 Å; chains: 1; bounding box: 60×40×66 Å